Protein AF-A0A173M9X4-F1 (afdb_monomer_lite)

Organism: NCBI:txid477680

pLDDT: mean 76.78, std 17.41, range [34.56, 94.81]

Secondary structure (DSSP, 8-state):
--------------------EEEE-HHHHHHHHHHH-SSSSS-EEGGG-SEEEEE-TTS-EEEEEP-TT-EEEEEETTS-EEEEEGGG-EEETTEEE-BS-SSS--BPPPEEGGGEEEEEEE-

Radius of gyration: 19.64 Å; chains: 1; bounding box: 38×39×75 Å

Foldseek 3Di:
DDDDDPPDPPPPPPPPPPWWKWWDALVLVQVQQCVLDPDNAQWGFLLSDQWGWTATPVRDTDIDGQDQPKKKWFQFPVRDIDIAHSRQWTGHPQWIKGANDPPDPRIDDIDHSVRTPTMIITD

Structure (mmCIF, N/CA/C/O backbone):
data_AF-A0A173M9X4-F1
#
_entry.id   AF-A0A173M9X4-F1
#
loop_
_atom_site.group_PDB
_atom_site.id
_atom_site.type_symbol
_atom_site.label_atom_id
_atom_site.label_alt_id
_atom_site.label_comp_id
_atom_site.label_asym_id
_atom_site.label_entity_id
_atom_site.label_seq_id
_atom_site.pdbx_PDB_ins_code
_atom_site.Cartn_x
_atom_site.Cartn_y
_atom_site.Cartn_z
_atom_site.occupancy
_atom_site.B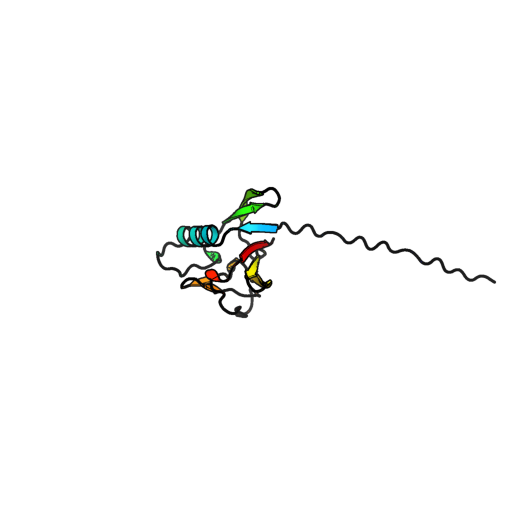_iso_or_equiv
_atom_site.auth_seq_id
_atom_site.auth_comp_id
_atom_site.auth_asym_id
_atom_site.auth_atom_id
_atom_site.pdbx_PDB_model_num
ATOM 1 N N . MET A 1 1 ? 24.802 -22.735 56.602 1.00 39.78 1 MET A N 1
ATOM 2 C CA . MET A 1 1 ? 24.442 -23.231 55.251 1.00 39.78 1 MET A CA 1
ATOM 3 C C . MET A 1 1 ? 23.568 -22.163 54.591 1.00 39.78 1 MET A C 1
ATOM 5 O O . MET A 1 1 ? 22.415 -22.037 54.952 1.00 39.78 1 MET A O 1
ATOM 9 N N . LYS A 1 2 ? 24.143 -21.138 53.949 1.00 42.34 2 LYS A N 1
ATOM 10 C CA . LYS A 1 2 ? 24.237 -20.974 52.481 1.00 42.34 2 LYS A CA 1
ATOM 11 C C . LYS A 1 2 ? 23.111 -21.665 51.691 1.00 42.34 2 LYS A C 1
ATOM 13 O O . LY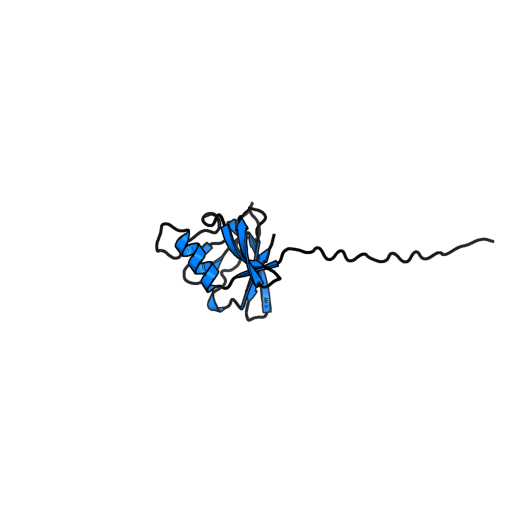S A 1 2 ? 23.197 -22.871 51.491 1.00 42.34 2 LYS A O 1
ATOM 18 N N . LYS A 1 3 ? 22.152 -20.879 51.185 1.00 39.59 3 LYS A N 1
ATOM 19 C CA . LYS A 1 3 ? 21.670 -20.906 49.789 1.00 39.59 3 LYS A CA 1
ATOM 20 C C . LYS A 1 3 ? 20.838 -19.649 49.508 1.00 39.59 3 LYS A C 1
ATOM 22 O O . LYS A 1 3 ? 19.854 -19.377 50.181 1.00 39.59 3 LYS A O 1
ATOM 27 N N . ALA A 1 4 ? 21.331 -18.871 48.553 1.00 47.34 4 ALA A N 1
ATOM 28 C CA . ALA A 1 4 ? 20.722 -17.671 48.008 1.00 47.34 4 ALA A CA 1
ATOM 29 C C . ALA A 1 4 ? 19.604 -18.032 47.020 1.00 47.34 4 ALA A C 1
ATOM 31 O O . ALA A 1 4 ? 19.697 -19.055 46.344 1.00 47.34 4 ALA A O 1
ATOM 32 N N . LEU A 1 5 ? 18.627 -17.142 46.859 1.00 40.06 5 LEU A N 1
ATOM 33 C CA . LEU A 1 5 ? 17.910 -17.005 45.596 1.00 40.06 5 LEU A CA 1
ATOM 34 C C . LEU A 1 5 ? 17.649 -15.514 45.351 1.00 40.06 5 LEU A C 1
ATOM 36 O O . LEU A 1 5 ? 16.656 -14.948 45.794 1.00 40.06 5 LEU A O 1
ATOM 40 N N . ILE A 1 6 ? 18.606 -14.865 44.690 1.00 50.91 6 ILE A N 1
ATOM 41 C CA . ILE A 1 6 ? 18.409 -13.554 44.074 1.00 50.91 6 ILE A CA 1
ATOM 42 C C . ILE A 1 6 ? 17.679 -13.838 42.763 1.00 50.91 6 ILE A C 1
ATOM 44 O O . ILE A 1 6 ? 18.296 -14.290 41.799 1.00 50.91 6 ILE A O 1
ATOM 48 N N . LEU A 1 7 ? 16.362 -13.636 42.735 1.00 41.00 7 LEU A N 1
ATOM 49 C CA . LEU A 1 7 ? 15.610 -13.675 41.487 1.00 41.00 7 LEU A CA 1
ATOM 50 C C . LEU A 1 7 ? 15.722 -12.295 40.833 1.00 41.00 7 LEU A C 1
ATOM 52 O O . LEU A 1 7 ? 14.992 -11.359 41.144 1.00 41.00 7 LEU A O 1
ATOM 56 N N . SER A 1 8 ? 16.737 -12.193 39.981 1.00 47.09 8 SER A N 1
ATOM 57 C CA . SER A 1 8 ? 16.956 -11.133 39.004 1.00 47.09 8 SER A CA 1
ATOM 58 C C . SER A 1 8 ? 15.653 -10.798 38.268 1.00 47.09 8 SER A C 1
ATOM 60 O O . SER A 1 8 ? 15.151 -11.588 37.467 1.00 47.09 8 SER A O 1
ATOM 62 N N . GLY A 1 9 ? 15.099 -9.618 38.553 1.00 42.72 9 GLY A N 1
ATOM 63 C CA . GLY A 1 9 ? 14.058 -9.003 37.745 1.00 42.72 9 GLY A CA 1
ATOM 64 C C . GLY A 1 9 ? 14.665 -8.517 36.435 1.00 42.72 9 GLY A C 1
ATOM 65 O O . GLY A 1 9 ? 15.088 -7.368 36.332 1.00 42.72 9 GLY A O 1
ATOM 66 N N . MET A 1 10 ? 14.716 -9.397 35.432 1.00 41.47 10 MET A N 1
ATOM 67 C CA . MET A 1 10 ? 14.881 -8.995 34.038 1.00 41.47 10 MET A CA 1
ATOM 68 C C . MET A 1 10 ? 13.662 -8.158 33.650 1.00 41.47 10 MET A C 1
ATOM 70 O O . MET A 1 10 ? 12.622 -8.677 33.250 1.00 41.47 10 MET A O 1
ATOM 74 N N . CYS A 1 11 ? 13.799 -6.844 33.793 1.00 40.25 11 CYS A N 1
ATOM 75 C CA . CYS A 1 11 ? 12.940 -5.888 33.126 1.00 40.25 11 CYS A CA 1
ATOM 76 C C . CYS A 1 11 ? 13.129 -6.126 31.622 1.00 40.25 11 CYS A C 1
ATOM 78 O O . CYS A 1 11 ? 14.155 -5.752 31.050 1.00 40.25 11 CYS A O 1
ATOM 80 N N . LEU A 1 12 ? 12.181 -6.833 31.000 1.00 39.34 12 LEU A N 1
ATOM 81 C CA . LEU A 1 12 ? 12.061 -6.890 29.552 1.00 39.34 12 LEU A CA 1
ATOM 82 C C . LEU A 1 12 ? 11.880 -5.449 29.080 1.00 39.34 12 LEU A C 1
ATOM 84 O O . LEU A 1 12 ? 10.789 -4.886 29.148 1.00 39.34 12 LEU A O 1
ATOM 88 N N . LEU A 1 13 ? 12.973 -4.853 28.610 1.00 44.22 13 LEU A N 1
ATOM 89 C CA . LEU A 1 13 ? 12.926 -3.717 27.712 1.00 44.22 13 LEU A CA 1
ATOM 90 C C . LEU A 1 13 ? 12.173 -4.201 26.473 1.00 44.22 13 LEU A C 1
ATOM 92 O O . LEU A 1 13 ? 12.757 -4.769 25.551 1.00 44.22 13 LEU A O 1
ATOM 96 N N . ALA A 1 14 ? 10.854 -4.015 26.475 1.00 42.44 14 ALA A N 1
ATOM 97 C CA . ALA A 1 14 ? 10.066 -3.997 25.262 1.00 42.44 14 ALA A CA 1
ATOM 98 C C . ALA A 1 14 ? 10.560 -2.786 24.469 1.00 42.44 14 ALA A C 1
ATOM 100 O O . ALA A 1 14 ? 10.046 -1.676 24.598 1.00 42.44 14 ALA A O 1
ATOM 101 N N . GLY A 1 15 ? 11.634 -2.996 23.707 1.00 34.56 15 GLY A N 1
ATOM 102 C CA . GLY A 1 15 ? 12.051 -2.081 22.669 1.00 34.56 15 GLY A CA 1
ATOM 103 C C . GLY A 1 15 ? 10.854 -1.910 21.755 1.00 34.56 15 GLY A C 1
ATOM 104 O O . GLY A 1 15 ? 10.522 -2.806 20.980 1.00 34.56 15 GLY A O 1
ATOM 105 N N . VAL A 1 16 ? 10.165 -0.780 21.886 1.00 44.25 16 VAL A N 1
ATOM 106 C CA . VAL A 1 16 ? 9.237 -0.314 20.869 1.00 44.25 16 VAL A CA 1
ATOM 107 C C . VAL A 1 16 ? 10.090 -0.057 19.639 1.00 44.25 16 VAL A C 1
ATOM 109 O O . VAL A 1 16 ? 10.652 1.017 19.463 1.00 44.25 16 VAL A O 1
ATOM 112 N N . ALA A 1 17 ? 10.269 -1.096 18.821 1.00 40.22 17 ALA A N 1
ATOM 113 C CA . ALA A 1 17 ? 10.823 -0.968 17.491 1.00 40.22 17 ALA A CA 1
ATOM 114 C C . ALA A 1 17 ? 9.909 0.018 16.773 1.00 40.22 17 ALA A C 1
ATOM 116 O O . ALA A 1 17 ? 8.799 -0.333 16.358 1.00 40.22 17 ALA A O 1
ATOM 117 N N . SER A 1 18 ? 10.333 1.280 16.735 1.00 44.03 18 SER A N 1
ATOM 118 C CA . SER A 1 18 ? 9.617 2.369 16.103 1.00 44.03 18 SER A CA 1
ATOM 119 C C . SER A 1 18 ? 9.708 2.158 14.599 1.00 44.03 18 SER A C 1
ATOM 121 O O . SER A 1 18 ? 10.431 2.864 13.907 1.00 44.03 18 SER A O 1
ATOM 123 N N . HIS A 1 19 ? 8.987 1.164 14.089 1.00 57.62 19 HIS A N 1
ATOM 124 C CA . HIS A 1 19 ? 8.760 1.036 12.664 1.00 57.62 19 HIS A CA 1
ATOM 125 C C . HIS A 1 19 ? 8.102 2.343 12.232 1.00 57.62 19 HIS A C 1
ATOM 127 O O . HIS A 1 19 ? 7.127 2.809 12.850 1.00 57.62 19 HIS A O 1
ATOM 133 N N . ALA A 1 20 ? 8.716 3.008 11.262 1.00 60.59 20 ALA A N 1
ATOM 134 C CA . ALA A 1 20 ? 8.153 4.206 10.685 1.00 60.59 20 ALA A CA 1
ATOM 135 C C . ALA A 1 20 ? 6.903 3.758 9.920 1.00 60.59 20 ALA A C 1
ATOM 137 O O . ALA A 1 20 ? 6.971 2.967 8.983 1.00 60.59 20 ALA A O 1
ATOM 138 N N . GLN A 1 21 ? 5.747 4.167 10.433 1.00 72.44 21 GLN A N 1
ATOM 139 C CA . GLN A 1 21 ? 4.448 3.801 9.900 1.00 72.44 21 GLN A CA 1
ATOM 140 C C . GLN A 1 21 ? 3.911 5.033 9.199 1.00 72.44 21 GLN A C 1
ATOM 142 O O . GLN A 1 21 ? 3.774 6.085 9.826 1.00 72.44 21 GLN A O 1
ATOM 147 N N . TYR A 1 22 ? 3.639 4.881 7.912 1.00 83.12 22 TYR A N 1
ATOM 148 C CA . TYR A 1 22 ? 3.131 5.948 7.070 1.00 83.12 22 TYR A CA 1
ATOM 149 C C . TYR A 1 22 ? 1.762 5.571 6.539 1.00 83.12 22 TYR A C 1
ATOM 151 O O . TYR A 1 22 ? 1.457 4.390 6.382 1.00 83.12 22 TYR A O 1
ATOM 159 N N . HIS A 1 23 ? 0.945 6.569 6.244 1.00 84.19 23 HIS A N 1
ATOM 160 C CA . HIS A 1 23 ? -0.432 6.397 5.813 1.00 84.19 23 HIS A CA 1
ATOM 161 C C . HIS A 1 23 ? -0.628 6.944 4.404 1.00 84.19 23 HIS A C 1
ATOM 163 O O . HIS A 1 23 ? -0.127 8.011 4.056 1.00 84.19 23 HIS A O 1
ATOM 169 N N . ILE A 1 24 ? -1.378 6.214 3.585 1.00 85.25 24 ILE A N 1
ATOM 170 C CA . ILE A 1 24 ? -1.778 6.660 2.251 1.00 85.25 24 ILE A CA 1
ATOM 171 C C . ILE A 1 24 ? -3.235 6.262 2.006 1.00 85.25 24 ILE A C 1
ATOM 173 O O . ILE A 1 24 ? -3.667 5.190 2.427 1.00 85.25 24 ILE A O 1
ATOM 177 N N . SER A 1 25 ? -4.015 7.132 1.363 1.00 86.69 25 SER A N 1
ATOM 178 C CA . SER A 1 25 ? -5.372 6.780 0.937 1.00 86.69 25 SER A CA 1
ATOM 179 C C . SER A 1 25 ? -5.334 5.926 -0.328 1.00 86.69 25 SER A C 1
ATOM 181 O O . SER A 1 25 ? -4.410 6.034 -1.138 1.00 86.69 25 SER A O 1
ATOM 183 N N . THR A 1 26 ? -6.363 5.105 -0.528 1.00 84.06 26 THR A N 1
ATOM 184 C CA . THR A 1 26 ? -6.505 4.291 -1.741 1.00 84.06 26 THR A CA 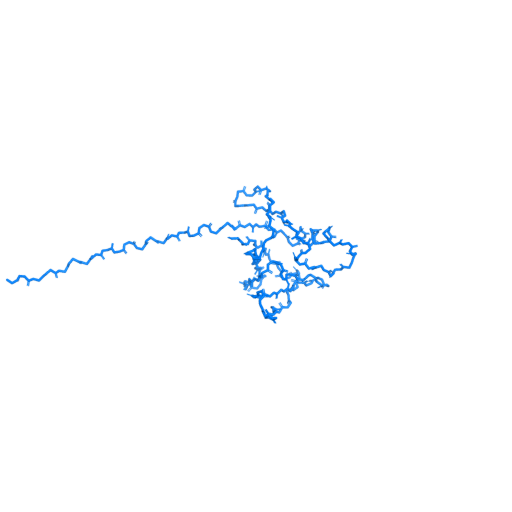1
ATOM 185 C C . THR A 1 26 ? -6.489 5.155 -3.005 1.00 84.06 26 THR A C 1
ATOM 187 O O . THR A 1 26 ? -5.769 4.834 -3.946 1.00 84.06 26 THR A O 1
ATOM 190 N N . ASP A 1 27 ? -7.184 6.297 -3.000 1.00 85.19 27 ASP A N 1
ATOM 191 C CA . ASP A 1 27 ? -7.237 7.214 -4.148 1.00 85.19 27 ASP A CA 1
ATOM 192 C C . ASP A 1 27 ? -5.873 7.829 -4.475 1.00 85.19 27 ASP A C 1
ATOM 194 O O . ASP A 1 27 ? -5.488 7.909 -5.641 1.00 85.19 27 ASP A O 1
ATOM 198 N N . ASN A 1 28 ? -5.111 8.241 -3.454 1.00 84.25 28 ASN A N 1
ATOM 199 C CA . ASN A 1 28 ? -3.781 8.811 -3.662 1.00 84.25 28 ASN A CA 1
ATOM 200 C C . ASN A 1 28 ? -2.799 7.743 -4.163 1.00 84.25 28 ASN A C 1
ATOM 202 O O . ASN A 1 28 ? -2.019 8.008 -5.076 1.00 84.25 28 ASN A O 1
ATOM 206 N N . LEU A 1 29 ? -2.887 6.517 -3.634 1.00 84.19 29 LEU A N 1
ATOM 207 C CA . LEU A 1 29 ? -2.108 5.388 -4.135 1.00 84.19 29 LEU A CA 1
ATOM 208 C C . LEU A 1 29 ? -2.414 5.151 -5.621 1.00 84.19 29 LEU A C 1
ATOM 210 O O . LEU A 1 29 ? -1.507 5.211 -6.444 1.00 84.19 29 LEU A O 1
ATOM 214 N N . VAL A 1 30 ? -3.685 4.969 -5.987 1.00 85.44 30 VAL A N 1
ATOM 215 C CA . VAL A 1 30 ? -4.094 4.746 -7.384 1.00 85.44 30 VAL A CA 1
ATOM 216 C C . VAL A 1 30 ? -3.623 5.886 -8.287 1.00 85.44 30 VAL A C 1
ATOM 218 O O . VAL A 1 30 ? -3.034 5.629 -9.335 1.00 85.44 30 VAL A O 1
ATOM 221 N N . LYS A 1 31 ? -3.798 7.144 -7.867 1.00 85.38 31 LYS A N 1
ATOM 222 C CA . LYS A 1 31 ? -3.348 8.318 -8.628 1.00 85.38 31 LYS A CA 1
ATOM 223 C C . LYS A 1 31 ? -1.838 8.307 -8.882 1.00 85.38 31 LYS A C 1
ATOM 225 O O . LYS A 1 31 ? -1.404 8.630 -9.988 1.00 85.38 31 LYS A O 1
ATOM 230 N N . GLN A 1 32 ? -1.041 7.936 -7.882 1.00 86.06 32 GLN A N 1
ATOM 231 C CA . GLN A 1 32 ? 0.413 7.858 -8.016 1.00 86.06 32 GLN A CA 1
ATOM 232 C C . GLN A 1 32 ? 0.837 6.731 -8.966 1.00 86.06 32 GLN A C 1
ATOM 234 O O . GLN A 1 32 ? 1.718 6.947 -9.793 1.00 86.06 32 GLN A O 1
ATOM 239 N N . PHE A 1 33 ? 0.160 5.579 -8.934 1.00 82.31 33 PHE A N 1
ATOM 240 C CA . PHE A 1 33 ? 0.386 4.500 -9.904 1.00 82.31 33 PHE A CA 1
ATOM 241 C C . PHE A 1 33 ? 0.028 4.939 -11.333 1.00 82.31 33 PHE A C 1
ATOM 243 O O . PHE A 1 33 ? 0.834 4.776 -12.244 1.00 82.31 33 PHE A O 1
ATOM 250 N N . LEU A 1 34 ? -1.133 5.567 -11.533 1.00 80.25 34 LEU A N 1
ATOM 251 C CA . LEU A 1 34 ? -1.543 6.061 -12.853 1.00 80.25 34 LEU A CA 1
ATOM 252 C C . LEU A 1 34 ? -0.597 7.139 -13.402 1.00 80.25 34 LEU A C 1
ATOM 254 O O . LEU A 1 34 ? -0.385 7.199 -14.604 1.00 80.25 34 LEU A O 1
ATOM 258 N N . THR A 1 35 ? -0.011 7.968 -12.533 1.00 80.19 35 THR A N 1
ATOM 259 C CA . THR A 1 35 ? 0.987 8.977 -12.937 1.00 80.19 35 THR A CA 1
ATOM 260 C C . THR A 1 35 ? 2.334 8.349 -13.307 1.00 80.19 35 THR A C 1
ATOM 262 O O . THR A 1 35 ? 3.034 8.864 -14.174 1.00 80.19 35 THR A O 1
ATOM 265 N N . ALA A 1 36 ? 2.723 7.263 -12.633 1.00 73.44 36 ALA A N 1
ATOM 266 C CA . ALA A 1 36 ? 3.998 6.585 -12.863 1.00 73.44 36 ALA A CA 1
ATOM 267 C C . ALA A 1 36 ? 3.992 5.690 -14.116 1.00 73.44 36 ALA A C 1
ATOM 269 O O . ALA A 1 36 ? 5.047 5.440 -14.698 1.00 73.44 36 ALA A O 1
ATOM 270 N N . SER A 1 37 ? 2.817 5.218 -14.534 1.00 68.12 37 SER A N 1
ATOM 271 C CA . SER A 1 37 ? 2.633 4.424 -15.748 1.00 68.12 37 SER A CA 1
ATOM 272 C C . SER A 1 37 ? 2.583 5.305 -16.997 1.00 68.12 37 SER A C 1
ATOM 274 O O . SER A 1 37 ? 1.875 6.308 -17.032 1.00 68.12 37 SER A O 1
ATOM 276 N N . THR A 1 38 ? 3.271 4.903 -18.068 1.00 62.09 38 THR A N 1
ATOM 277 C CA . THR A 1 38 ? 3.087 5.498 -19.406 1.00 62.09 38 THR A CA 1
ATOM 278 C C . THR A 1 38 ? 1.813 5.010 -20.103 1.00 62.09 38 THR A C 1
ATOM 280 O O . THR A 1 38 ? 1.441 5.548 -21.144 1.00 62.09 38 THR A O 1
ATOM 283 N N . GLU A 1 39 ? 1.142 3.994 -19.554 1.00 54.41 39 GLU A N 1
ATOM 284 C CA . GLU A 1 39 ? -0.095 3.425 -20.090 1.00 54.41 39 GLU A CA 1
ATOM 285 C C . GLU A 1 39 ? -1.315 3.887 -19.280 1.00 54.41 39 GLU A C 1
ATOM 287 O O . GLU A 1 39 ? -1.314 3.831 -18.051 1.00 54.41 39 GLU A O 1
ATOM 292 N N . GLN A 1 40 ? -2.386 4.285 -19.980 1.00 51.47 40 GLN A N 1
ATOM 293 C CA . GLN A 1 40 ? -3.685 4.661 -19.391 1.00 51.47 40 GLN A CA 1
ATOM 294 C C . GLN A 1 40 ? -4.497 3.461 -18.867 1.00 51.47 40 GLN A C 1
ATOM 296 O O . GLN A 1 40 ? -5.612 3.630 -18.373 1.00 51.47 40 GLN A O 1
ATOM 301 N N . HIS A 1 41 ? -3.966 2.243 -18.981 1.00 48.84 41 HIS A N 1
ATOM 302 C CA . HIS A 1 41 ? -4.610 1.047 -18.461 1.00 48.84 41 HIS A CA 1
ATOM 303 C C . HIS A 1 41 ? -4.324 0.899 -16.964 1.00 48.84 41 HIS A C 1
ATOM 305 O O . HIS A 1 41 ? -3.238 1.220 -16.483 1.00 48.84 41 HIS A O 1
ATOM 311 N N . ILE A 1 42 ? -5.294 0.360 -16.218 1.00 53.34 42 ILE A N 1
ATOM 312 C CA . ILE A 1 42 ? -5.163 0.002 -14.797 1.00 53.34 42 ILE A CA 1
ATOM 313 C C . ILE A 1 42 ? -4.284 -1.252 -14.687 1.00 53.34 42 ILE A C 1
ATOM 315 O O . ILE A 1 42 ? -4.677 -2.228 -14.078 1.00 53.34 42 ILE A O 1
ATOM 319 N N . PHE A 1 43 ? -3.131 -1.307 -15.341 1.00 55.03 43 PHE A N 1
ATOM 320 C CA . PHE A 1 43 ? -2.148 -2.353 -15.115 1.00 55.03 43 PHE A CA 1
ATOM 321 C C . PHE A 1 43 ? -0.826 -1.671 -14.827 1.00 55.03 43 PHE A C 1
ATOM 323 O O . PHE A 1 43 ? -0.065 -1.339 -15.727 1.00 55.03 43 PHE A O 1
ATOM 330 N N . VAL A 1 44 ? -0.582 -1.426 -13.545 1.00 59.59 44 VAL A N 1
ATOM 331 C CA . VAL A 1 44 ? 0.623 -0.727 -13.101 1.00 59.59 44 VAL A CA 1
ATOM 332 C C . VAL A 1 44 ? 1.303 -1.552 -12.022 1.00 59.59 44 VAL A C 1
ATOM 334 O O . VAL A 1 44 ? 0.640 -2.059 -11.105 1.00 59.59 44 VAL A O 1
ATOM 337 N N . LYS A 1 45 ? 2.624 -1.716 -12.142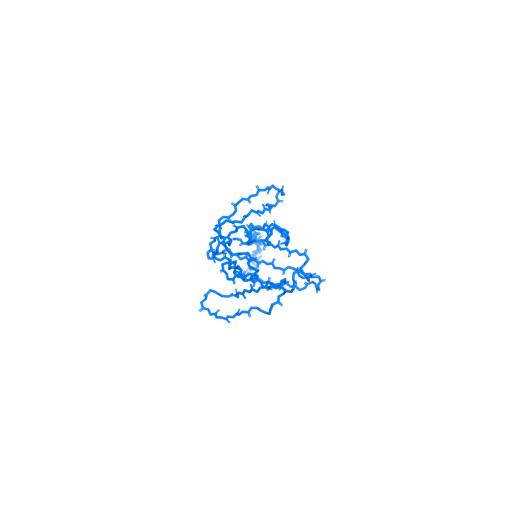 1.00 66.50 45 LYS A N 1
ATOM 338 C CA . LYS A 1 45 ? 3.431 -2.470 -11.185 1.00 66.50 45 LYS A CA 1
ATOM 339 C C . LYS A 1 45 ? 4.024 -1.529 -10.146 1.00 66.50 45 LYS A C 1
ATOM 341 O O . LYS A 1 45 ? 4.413 -0.405 -10.437 1.00 66.50 45 LYS A O 1
ATOM 346 N N . GLY A 1 46 ? 4.166 -2.015 -8.919 1.00 63.12 46 GLY A N 1
ATOM 347 C CA . GLY A 1 46 ? 4.785 -1.254 -7.834 1.00 63.12 46 GLY A CA 1
ATOM 348 C C . GLY A 1 46 ? 6.245 -0.894 -8.104 1.00 63.12 46 GLY A C 1
ATOM 349 O O . GLY A 1 46 ? 6.739 0.066 -7.527 1.00 63.12 46 GLY A O 1
ATOM 350 N N . THR A 1 47 ? 6.926 -1.620 -8.998 1.00 70.06 47 THR A N 1
ATOM 351 C CA . THR A 1 47 ? 8.272 -1.278 -9.491 1.00 70.06 47 THR A CA 1
ATOM 352 C C . THR A 1 47 ? 8.334 0.035 -10.262 1.00 70.06 47 THR A C 1
ATOM 354 O O . THR A 1 47 ? 9.413 0.610 -10.378 1.00 70.06 47 THR A O 1
ATOM 357 N N . ASP A 1 48 ? 7.206 0.495 -10.799 1.00 75.62 48 ASP A N 1
ATOM 358 C CA . ASP A 1 48 ? 7.161 1.676 -11.661 1.00 75.62 48 ASP A CA 1
ATOM 359 C C . ASP A 1 48 ? 7.162 2.963 -10.809 1.00 75.62 48 ASP A C 1
ATOM 361 O O . ASP A 1 48 ? 7.594 4.027 -11.252 1.00 75.62 48 ASP A O 1
ATOM 365 N N . LEU A 1 49 ? 6.780 2.846 -9.532 1.00 80.38 49 LEU A N 1
ATOM 366 C CA . LEU A 1 49 ? 6.875 3.896 -8.522 1.00 80.38 49 LEU A CA 1
ATOM 367 C C . LEU A 1 49 ? 8.228 3.852 -7.812 1.00 80.38 49 LEU A C 1
ATOM 369 O O . LEU A 1 49 ? 8.468 3.011 -6.952 1.00 80.38 49 LEU A O 1
ATOM 373 N N . LYS A 1 50 ? 9.101 4.812 -8.130 1.00 82.75 50 LYS A N 1
ATOM 374 C CA . LYS A 1 50 ? 10.383 5.010 -7.424 1.00 82.75 50 LYS A CA 1
ATOM 375 C C . LYS A 1 50 ? 10.222 5.712 -6.077 1.00 82.75 50 LYS A C 1
ATOM 377 O O . LYS A 1 50 ? 11.067 5.570 -5.198 1.00 82.75 50 LYS A O 1
ATOM 382 N N . GLN A 1 51 ? 9.156 6.491 -5.928 1.00 85.56 51 GLN A N 1
ATOM 383 C CA . GLN A 1 51 ? 8.824 7.213 -4.709 1.00 85.56 51 GLN A CA 1
ATOM 384 C C . GLN A 1 51 ? 7.326 7.124 -4.449 1.00 85.56 51 GLN A C 1
ATOM 386 O O . GLN A 1 51 ? 6.543 7.015 -5.389 1.00 85.56 51 GLN A O 1
ATOM 391 N N . VAL A 1 52 ? 6.938 7.199 -3.182 1.00 86.19 52 VAL A N 1
ATOM 392 C CA . VAL A 1 52 ? 5.544 7.249 -2.753 1.00 86.19 52 VAL A CA 1
ATOM 393 C C . VAL A 1 52 ? 5.342 8.412 -1.790 1.00 86.19 52 VAL A C 1
ATOM 395 O O . VAL A 1 52 ? 6.020 8.524 -0.768 1.00 86.19 52 VAL A O 1
ATOM 398 N N . ILE A 1 53 ? 4.400 9.286 -2.132 1.00 86.56 53 ILE A N 1
ATOM 399 C CA . ILE A 1 53 ? 4.005 10.429 -1.310 1.00 86.56 53 ILE A CA 1
ATOM 400 C C . ILE A 1 53 ? 2.948 9.952 -0.317 1.00 86.56 53 ILE A C 1
ATOM 402 O O . ILE A 1 53 ? 1.894 9.445 -0.713 1.00 86.56 53 ILE A O 1
ATOM 406 N N . CYS A 1 54 ? 3.217 10.113 0.973 1.00 87.69 54 CYS A N 1
ATOM 407 C CA . CYS A 1 54 ? 2.386 9.598 2.057 1.00 87.69 54 CYS A CA 1
ATOM 408 C C . CYS A 1 54 ? 2.408 10.538 3.269 1.00 87.69 54 CYS A C 1
ATOM 410 O O . CYS A 1 54 ? 3.153 11.512 3.296 1.00 87.69 54 CYS A O 1
ATOM 412 N N . LEU A 1 55 ? 1.560 10.271 4.259 1.00 84.19 55 LEU A N 1
ATOM 413 C CA . LEU A 1 55 ? 1.544 10.997 5.525 1.00 84.19 55 LEU A CA 1
ATOM 414 C C . LEU A 1 55 ? 2.382 10.242 6.555 1.00 84.19 55 LEU A C 1
ATOM 416 O O . LEU A 1 55 ? 2.186 9.041 6.755 1.00 84.19 55 LEU A O 1
ATOM 420 N N . ASN A 1 56 ? 3.306 10.930 7.217 1.00 85.81 56 ASN A N 1
ATOM 421 C CA . ASN A 1 56 ? 4.058 10.362 8.332 1.00 85.81 56 ASN A CA 1
ATOM 422 C C . ASN A 1 56 ? 3.229 10.364 9.635 1.00 85.81 56 ASN A C 1
ATOM 424 O O . ASN A 1 56 ? 2.072 10.782 9.659 1.00 85.81 56 ASN A O 1
ATOM 428 N N . LYS A 1 57 ? 3.818 9.893 10.743 1.00 80.12 57 LYS A N 1
ATOM 429 C CA . LYS A 1 57 ? 3.147 9.825 12.060 1.00 80.12 57 LYS A CA 1
ATOM 430 C C . LYS A 1 57 ? 2.665 11.180 12.594 1.00 80.12 57 LYS A C 1
ATOM 432 O O . LYS A 1 57 ? 1.791 11.198 13.451 1.00 80.12 57 LYS A O 1
ATOM 437 N N . SER A 1 58 ? 3.240 12.278 12.112 1.00 83.62 58 SER A N 1
ATOM 438 C CA . SER A 1 58 ? 2.863 13.649 12.470 1.00 83.62 58 SER A CA 1
ATOM 439 C C . SER A 1 58 ? 1.871 14.258 11.474 1.00 83.62 58 SER A C 1
ATOM 441 O O . SER A 1 58 ? 1.699 15.472 11.467 1.00 83.62 58 SER A O 1
ATOM 443 N N . GLU A 1 59 ? 1.285 13.440 10.592 1.00 81.25 59 GLU A N 1
ATOM 444 C CA . GLU A 1 59 ? 0.374 13.851 9.514 1.00 81.25 59 GLU A CA 1
ATOM 445 C C . GLU A 1 59 ? 0.997 14.819 8.494 1.00 81.25 59 GLU A C 1
ATOM 447 O O . GLU A 1 59 ? 0.302 15.403 7.664 1.00 81.25 59 GLU A O 1
ATOM 452 N N . ALA A 1 60 ? 2.324 14.960 8.504 1.00 82.19 60 ALA A N 1
ATOM 453 C CA . ALA A 1 60 ? 3.035 15.740 7.508 1.00 82.19 60 ALA A CA 1
ATOM 454 C C . ALA A 1 60 ? 3.260 14.904 6.243 1.00 82.19 60 ALA A C 1
ATOM 456 O O . ALA A 1 60 ? 3.506 13.696 6.312 1.00 82.19 60 ALA A O 1
ATOM 457 N N . ILE A 1 61 ? 3.191 15.567 5.087 1.00 86.62 61 ILE A N 1
ATOM 458 C CA . ILE A 1 61 ? 3.495 14.957 3.791 1.00 86.62 61 ILE A CA 1
ATOM 459 C C . ILE A 1 61 ? 4.983 14.604 3.752 1.00 86.62 61 ILE A C 1
ATOM 461 O O . ILE A 1 61 ? 5.835 15.454 4.004 1.00 86.62 61 ILE A O 1
ATOM 465 N N . ASP A 1 62 ? 5.276 13.357 3.407 1.00 89.25 62 ASP A N 1
ATOM 466 C CA . ASP A 1 62 ? 6.619 12.816 3.252 1.00 89.25 62 ASP A CA 1
ATOM 467 C C . ASP A 1 62 ? 6.725 12.061 1.916 1.00 89.25 62 ASP A C 1
ATOM 469 O O . ASP A 1 62 ? 5.735 11.508 1.421 1.00 89.25 62 ASP A O 1
ATOM 473 N N . SER A 1 63 ? 7.919 12.046 1.323 1.00 88.38 63 SER A N 1
ATOM 474 C CA . SER A 1 63 ? 8.208 11.287 0.102 1.00 88.38 63 SER A CA 1
ATOM 475 C C . SER A 1 63 ? 9.166 10.155 0.431 1.00 88.38 63 SER A C 1
ATOM 477 O O . SER A 1 63 ? 10.322 10.378 0.793 1.00 88.38 63 SER A O 1
ATOM 479 N N . LEU A 1 64 ? 8.689 8.921 0.294 1.00 86.56 64 LEU A N 1
ATOM 480 C CA . LEU A 1 64 ? 9.483 7.736 0.577 1.00 86.56 64 LEU A CA 1
ATOM 481 C C . LEU A 1 64 ? 9.997 7.116 -0.705 1.00 86.56 64 LEU A C 1
ATOM 483 O O . LEU A 1 64 ? 9.221 6.750 -1.581 1.00 86.56 64 LEU A O 1
ATOM 487 N N . GLU A 1 65 ? 11.304 6.904 -0.769 1.00 87.38 65 GLU A N 1
ATOM 488 C CA . GLU A 1 65 ? 11.891 6.029 -1.776 1.00 87.38 65 GLU A CA 1
ATOM 489 C C . GLU A 1 65 ? 11.367 4.593 -1.617 1.00 87.38 65 GLU A C 1
ATOM 491 O O . GLU A 1 65 ? 11.392 4.011 -0.524 1.00 87.38 65 GLU A O 1
ATOM 496 N N . VAL A 1 66 ? 10.899 4.022 -2.726 1.00 84.62 66 VAL A N 1
ATOM 497 C CA . VAL A 1 66 ? 10.456 2.632 -2.797 1.00 84.62 66 VAL A CA 1
ATOM 498 C C . VAL A 1 66 ? 11.681 1.749 -2.993 1.00 84.62 66 VAL A C 1
ATOM 500 O O . VAL A 1 66 ? 12.365 1.807 -4.011 1.00 84.62 66 VAL A O 1
ATOM 503 N N . THR A 1 67 ? 11.939 0.897 -2.009 1.00 86.06 67 THR A N 1
ATOM 504 C CA . THR A 1 67 ? 13.025 -0.085 -2.027 1.00 86.06 67 THR A CA 1
ATOM 505 C C . THR A 1 67 ? 12.445 -1.498 -2.019 1.00 86.06 67 THR A C 1
ATOM 507 O O . THR A 1 67 ? 11.240 -1.695 -1.847 1.00 86.06 67 THR A O 1
ATOM 510 N N . ASN A 1 68 ? 13.296 -2.514 -2.148 1.00 82.75 68 ASN A N 1
ATOM 511 C CA . ASN A 1 68 ? 12.889 -3.895 -1.887 1.00 82.75 68 ASN A CA 1
ATOM 512 C C . ASN A 1 68 ? 12.447 -4.106 -0.426 1.00 82.75 68 ASN A C 1
ATOM 514 O O . ASN A 1 68 ? 11.649 -4.988 -0.163 1.00 82.75 68 ASN A O 1
ATOM 518 N N . LEU A 1 69 ? 12.886 -3.285 0.525 1.00 85.75 69 LEU A N 1
ATOM 519 C CA . LEU A 1 69 ? 12.455 -3.402 1.922 1.00 85.75 69 LEU A CA 1
ATOM 520 C C . LEU A 1 69 ? 11.097 -2.742 2.194 1.00 85.75 69 LEU A C 1
ATOM 522 O O . LEU A 1 69 ? 10.501 -2.973 3.243 1.00 85.75 69 LEU A O 1
ATOM 526 N N . THR A 1 70 ? 10.586 -1.947 1.254 1.00 88.00 70 THR A N 1
ATOM 527 C CA . THR A 1 70 ? 9.312 -1.250 1.417 1.00 88.00 70 THR A CA 1
ATOM 528 C C . THR A 1 70 ? 8.156 -2.245 1.302 1.00 88.00 70 THR A C 1
ATOM 530 O O . THR A 1 70 ? 7.979 -2.912 0.277 1.00 88.00 70 THR A O 1
ATOM 533 N N . ALA A 1 71 ? 7.333 -2.329 2.345 1.00 89.75 71 ALA A N 1
ATOM 534 C CA . ALA A 1 71 ? 6.136 -3.161 2.374 1.00 89.75 71 ALA A CA 1
ATOM 535 C C . ALA A 1 71 ? 4.870 -2.309 2.505 1.00 89.75 71 ALA A C 1
ATOM 537 O O . ALA A 1 71 ? 4.886 -1.191 3.015 1.00 89.75 71 ALA A O 1
ATOM 538 N N . ILE A 1 72 ? 3.756 -2.863 2.042 1.00 90.81 72 ILE A N 1
ATOM 539 C CA . ILE A 1 72 ? 2.421 -2.298 2.199 1.00 90.81 72 ILE A CA 1
ATOM 540 C C . ILE A 1 72 ? 1.612 -3.214 3.110 1.00 90.81 72 ILE A C 1
ATOM 542 O O . ILE A 1 72 ? 1.599 -4.438 2.945 1.00 90.81 72 ILE A O 1
ATOM 546 N N . ARG A 1 73 ? 0.922 -2.621 4.080 1.00 93.25 73 ARG A N 1
ATOM 547 C CA . ARG A 1 73 ? -0.048 -3.301 4.928 1.00 93.25 73 ARG A CA 1
ATOM 548 C C . ARG A 1 73 ? -1.427 -2.722 4.673 1.00 93.25 73 ARG A C 1
ATOM 550 O O . ARG A 1 73 ? -1.670 -1.538 4.876 1.00 93.25 73 ARG A O 1
ATOM 557 N N . ILE A 1 74 ? -2.340 -3.590 4.269 1.00 93.38 74 ILE A N 1
ATOM 558 C CA . ILE A 1 74 ? -3.730 -3.256 3.991 1.00 93.38 74 ILE A CA 1
ATOM 559 C C . ILE A 1 74 ? -4.595 -3.765 5.135 1.00 93.38 74 ILE A C 1
ATOM 561 O O . ILE A 1 74 ? -4.543 -4.948 5.485 1.00 93.38 74 ILE A O 1
ATOM 565 N N . TYR A 1 75 ? -5.393 -2.858 5.684 1.00 93.25 75 TYR A N 1
ATOM 566 C CA . TYR A 1 75 ? -6.475 -3.136 6.616 1.00 93.25 75 TYR A CA 1
ATOM 567 C C . TYR A 1 75 ? -7.764 -3.161 5.808 1.00 93.25 75 TYR A C 1
ATOM 569 O O . TYR A 1 75 ? -8.073 -2.200 5.098 1.00 93.25 75 TYR A O 1
ATOM 577 N N . LYS A 1 76 ? -8.480 -4.279 5.875 1.00 93.75 76 LYS A N 1
ATOM 578 C CA . LYS A 1 76 ? -9.778 -4.436 5.227 1.00 93.75 76 LYS A CA 1
ATOM 579 C C . LYS A 1 76 ? -10.896 -4.095 6.204 1.00 93.75 76 LYS A C 1
ATOM 581 O O . LYS A 1 76 ? -10.743 -4.292 7.405 1.00 93.75 76 LYS A O 1
ATOM 586 N N . LYS A 1 77 ? -12.047 -3.697 5.660 1.00 92.81 77 LYS A N 1
ATOM 587 C CA . LYS A 1 77 ? -13.276 -3.396 6.419 1.00 92.81 77 LYS A CA 1
ATOM 588 C C . LYS A 1 77 ? -13.788 -4.570 7.265 1.00 92.81 77 LYS A C 1
ATOM 590 O O . LYS A 1 77 ? -14.534 -4.370 8.213 1.00 92.81 77 LYS A O 1
ATOM 595 N N . ASP A 1 78 ? -13.381 -5.797 6.934 1.00 93.12 78 ASP A N 1
ATOM 596 C CA . ASP A 1 78 ? -13.651 -7.012 7.715 1.00 93.12 78 ASP A CA 1
ATOM 597 C C . ASP A 1 78 ? -12.680 -7.214 8.903 1.00 93.12 78 ASP A C 1
ATOM 599 O O . ASP A 1 78 ? -12.621 -8.301 9.476 1.00 93.12 78 ASP A O 1
ATOM 603 N N . ASN A 1 79 ? -11.898 -6.187 9.263 1.00 89.38 79 ASN A N 1
ATOM 604 C CA . ASN A 1 79 ? -10.834 -6.174 10.276 1.00 89.38 79 ASN A CA 1
ATOM 605 C C . ASN A 1 79 ? -9.610 -7.056 9.985 1.00 89.38 79 ASN A C 1
ATOM 607 O O . ASN A 1 79 ? -8.653 -7.068 10.772 1.00 89.38 79 ASN A O 1
ATOM 611 N N . SER A 1 80 ? -9.581 -7.790 8.873 1.00 92.88 80 SER A N 1
ATOM 612 C CA . SER A 1 80 ? -8.413 -8.596 8.532 1.00 92.88 80 SER A CA 1
ATOM 613 C C . SER A 1 80 ? -7.310 -7.752 7.886 1.00 92.88 80 SER A C 1
ATOM 615 O O . SER A 1 80 ? -7.539 -6.694 7.295 1.00 92.88 80 SER A O 1
ATOM 617 N N . LYS A 1 81 ? -6.069 -8.222 8.034 1.00 92.94 81 LYS A N 1
ATOM 618 C CA . LYS A 1 81 ? -4.862 -7.480 7.654 1.00 92.94 81 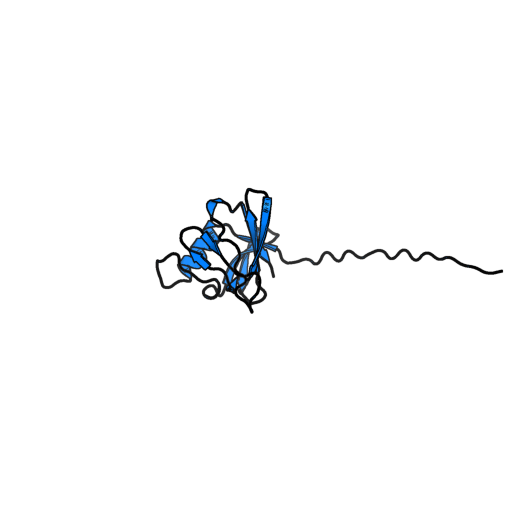LYS A CA 1
ATOM 619 C C . LYS A 1 81 ? -4.013 -8.317 6.716 1.00 92.94 81 LYS A C 1
ATOM 621 O O . LYS A 1 81 ? -3.772 -9.493 6.978 1.00 92.94 81 LYS A O 1
ATOM 626 N N . THR A 1 82 ? -3.524 -7.705 5.644 1.00 93.00 82 THR A N 1
ATOM 627 C CA . THR A 1 82 ? -2.622 -8.363 4.689 1.00 93.00 82 THR A CA 1
ATOM 628 C C . THR A 1 82 ? -1.399 -7.491 4.464 1.00 93.00 82 THR A C 1
ATOM 630 O O . THR A 1 82 ? -1.530 -6.295 4.237 1.00 93.00 82 THR A O 1
ATOM 633 N N . THR A 1 83 ? -0.204 -8.075 4.558 1.00 91.75 83 THR A N 1
ATOM 634 C CA . THR A 1 83 ? 1.069 -7.388 4.289 1.00 91.75 83 THR A CA 1
ATOM 635 C C . THR A 1 83 ? 1.777 -8.065 3.124 1.00 91.75 83 THR A C 1
ATOM 637 O O . THR A 1 83 ? 1.778 -9.296 3.038 1.00 91.75 83 THR A O 1
ATOM 640 N N . PHE A 1 84 ? 2.338 -7.268 2.223 1.00 90.50 84 PHE A N 1
ATOM 641 C CA . PHE A 1 84 ? 3.083 -7.724 1.052 1.00 90.50 84 PHE A CA 1
ATOM 642 C C . PHE A 1 84 ? 4.075 -6.649 0.602 1.00 90.50 84 PHE A C 1
ATOM 644 O O . PHE A 1 84 ? 4.029 -5.514 1.075 1.00 90.50 84 PHE A O 1
ATOM 651 N N . TYR A 1 85 ? 5.005 -7.008 -0.276 1.00 89.44 85 TYR A N 1
ATOM 652 C CA . TYR A 1 85 ? 6.063 -6.093 -0.694 1.00 89.44 85 TYR A CA 1
ATOM 653 C C . TYR A 1 85 ? 5.573 -5.078 -1.721 1.00 89.44 85 TYR A C 1
ATOM 655 O O . TYR A 1 85 ? 4.892 -5.437 -2.685 1.00 89.44 85 TYR A O 1
ATOM 663 N N . PHE A 1 86 ? 5.959 -3.815 -1.540 1.00 87.19 86 PHE A N 1
ATOM 664 C CA . PHE A 1 86 ? 5.468 -2.706 -2.352 1.00 87.19 86 PHE A CA 1
ATOM 665 C C . PHE A 1 86 ? 5.858 -2.866 -3.823 1.00 87.19 86 PHE A C 1
ATOM 667 O O . PHE A 1 86 ? 5.015 -2.748 -4.706 1.00 87.19 86 PHE A O 1
ATOM 674 N N . ASN A 1 87 ? 7.108 -3.243 -4.100 1.00 83.81 87 ASN A N 1
ATOM 675 C CA . ASN A 1 87 ? 7.589 -3.461 -5.467 1.00 83.81 87 ASN A CA 1
ATOM 676 C C . ASN A 1 87 ? 6.881 -4.620 -6.196 1.00 83.81 87 ASN A C 1
ATOM 678 O O . ASN A 1 87 ? 7.017 -4.762 -7.404 1.00 83.81 87 ASN A O 1
ATOM 682 N N . THR A 1 88 ? 6.113 -5.446 -5.485 1.00 85.81 88 THR A N 1
ATOM 683 C CA . THR A 1 88 ? 5.332 -6.540 -6.079 1.00 85.81 88 THR A CA 1
ATOM 684 C C . THR A 1 88 ? 3.869 -6.175 -6.317 1.00 85.81 88 THR A C 1
ATOM 686 O O . THR A 1 88 ? 3.128 -7.011 -6.837 1.00 85.81 88 THR A O 1
ATOM 689 N N . ILE A 1 89 ? 3.446 -4.957 -5.946 1.00 87.81 89 ILE A N 1
ATOM 690 C CA . ILE A 1 89 ? 2.070 -4.492 -6.135 1.00 87.81 89 ILE A CA 1
ATOM 691 C C . ILE A 1 89 ? 1.705 -4.583 -7.616 1.00 87.81 89 ILE A C 1
ATOM 693 O O . ILE A 1 89 ? 2.477 -4.174 -8.482 1.00 87.81 89 ILE A O 1
ATOM 697 N N . LYS A 1 90 ? 0.507 -5.083 -7.900 1.00 86.88 90 LYS A N 1
ATOM 698 C CA . LYS A 1 90 ? -0.161 -4.869 -9.182 1.00 86.88 90 LYS A CA 1
ATOM 699 C C . LYS A 1 90 ? -1.564 -4.367 -8.901 1.00 86.88 90 LYS A C 1
ATOM 701 O O . LYS A 1 90 ? -2.300 -5.004 -8.143 1.00 86.88 90 LYS A O 1
ATOM 706 N N . LEU A 1 91 ? -1.908 -3.237 -9.501 1.00 86.38 91 LEU A N 1
ATOM 707 C CA . LEU A 1 91 ? -3.276 -2.737 -9.542 1.00 86.38 91 LEU A CA 1
ATOM 708 C C . LEU A 1 91 ? -3.907 -3.197 -10.851 1.00 86.38 91 LEU A C 1
ATOM 710 O O . LEU A 1 91 ? -3.272 -3.056 -11.893 1.00 86.38 91 LEU A O 1
ATOM 714 N N . THR A 1 92 ? -5.097 -3.797 -10.784 1.00 82.94 92 THR A N 1
ATOM 715 C CA . THR A 1 92 ? -5.859 -4.288 -11.947 1.00 82.94 92 THR A CA 1
ATOM 716 C C . THR A 1 92 ? -7.348 -4.251 -11.663 1.00 82.94 92 THR A C 1
ATOM 718 O O . THR A 1 92 ? -7.769 -4.792 -10.647 1.00 82.94 92 THR A O 1
ATOM 721 N N . ASP A 1 93 ? -8.135 -3.608 -12.530 1.00 80.75 93 ASP A N 1
ATOM 722 C CA . ASP A 1 93 ? -9.607 -3.595 -12.485 1.00 80.75 93 ASP A CA 1
ATOM 723 C C . ASP A 1 93 ? -10.184 -3.364 -11.078 1.00 80.75 93 ASP A C 1
ATOM 725 O O . ASP A 1 93 ? -10.959 -4.159 -10.550 1.00 80.75 93 ASP A O 1
ATOM 729 N N . SER A 1 94 ? -9.741 -2.287 -10.422 1.00 86.06 94 SER A N 1
ATOM 730 C CA . SER A 1 94 ? -10.151 -1.940 -9.050 1.00 86.06 94 SER A CA 1
ATOM 731 C C . SER A 1 94 ? -9.820 -3.002 -7.994 1.00 86.06 94 SER A C 1
ATOM 733 O O . SER A 1 94 ? -10.431 -3.043 -6.923 1.00 86.06 94 SER A O 1
ATOM 735 N N . THR A 1 95 ? -8.808 -3.824 -8.249 1.00 90.56 95 THR A N 1
ATOM 736 C CA . THR A 1 95 ? -8.204 -4.725 -7.271 1.00 90.56 95 THR A CA 1
ATOM 737 C C . THR A 1 95 ? -6.723 -4.426 -7.097 1.00 90.56 95 THR A C 1
ATOM 739 O O . THR A 1 95 ? -6.043 -3.951 -8.009 1.00 90.56 95 THR A O 1
ATOM 742 N N . ILE A 1 96 ? -6.217 -4.715 -5.902 1.00 90.94 96 ILE A N 1
ATOM 743 C CA . ILE A 1 96 ? -4.795 -4.730 -5.592 1.00 90.94 96 ILE A CA 1
ATOM 744 C C . ILE A 1 96 ? -4.346 -6.163 -5.315 1.00 90.94 96 ILE A C 1
ATOM 746 O O . ILE A 1 96 ? -4.987 -6.921 -4.582 1.00 90.94 96 ILE A O 1
ATOM 750 N N . THR A 1 97 ? -3.218 -6.533 -5.908 1.00 90.75 97 THR A N 1
ATOM 751 C CA . THR A 1 97 ? -2.533 -7.808 -5.693 1.00 90.75 97 THR A CA 1
ATOM 752 C C . THR A 1 97 ? -1.064 -7.548 -5.373 1.00 90.75 97 THR A C 1
ATOM 754 O O . THR A 1 97 ? -0.555 -6.448 -5.585 1.00 90.75 97 THR A O 1
ATOM 757 N N . GLY A 1 98 ? -0.370 -8.559 -4.864 1.00 88.88 98 GLY A N 1
ATOM 758 C CA . GLY A 1 98 ? 1.073 -8.510 -4.650 1.00 88.88 98 GLY A CA 1
ATOM 759 C C . GLY A 1 98 ? 1.595 -9.802 -4.040 1.00 88.88 98 GLY A C 1
ATOM 760 O O . GLY A 1 98 ? 0.841 -10.763 -3.891 1.00 88.88 98 GLY A O 1
ATOM 761 N N . CYS A 1 99 ? 2.874 -9.842 -3.684 1.00 88.00 99 CYS A N 1
ATOM 762 C CA . CYS A 1 99 ? 3.541 -11.026 -3.154 1.00 88.00 99 CYS A CA 1
ATOM 763 C C . CYS A 1 99 ? 4.048 -10.808 -1.729 1.00 88.00 99 CYS A C 1
ATOM 765 O O . CYS A 1 99 ? 4.642 -9.783 -1.392 1.00 88.00 99 CYS A O 1
ATOM 767 N N . LYS A 1 100 ? 3.902 -11.846 -0.899 1.00 85.75 100 LYS A N 1
ATOM 768 C CA . LYS A 1 100 ? 4.498 -11.887 0.448 1.00 85.75 100 LYS A CA 1
ATOM 769 C C . LYS A 1 100 ? 6.015 -12.094 0.440 1.00 85.75 100 LYS A C 1
ATOM 771 O O . LYS A 1 100 ? 6.632 -12.032 1.493 1.00 85.75 100 LYS A O 1
ATOM 776 N N . THR A 1 101 ? 6.603 -12.392 -0.718 1.00 79.62 101 THR A N 1
ATOM 777 C CA . THR A 1 101 ? 8.039 -12.648 -0.897 1.00 79.62 101 THR A CA 1
ATOM 778 C C . THR A 1 101 ? 8.515 -12.010 -2.199 1.00 79.62 101 THR A C 1
ATOM 780 O O . THR A 1 101 ? 7.725 -11.903 -3.136 1.00 79.62 101 THR A O 1
ATOM 783 N N . HIS A 1 102 ? 9.794 -11.639 -2.290 1.00 74.19 102 HIS A N 1
ATOM 784 C CA . HIS A 1 102 ? 10.398 -11.206 -3.560 1.00 74.19 102 HIS A CA 1
ATOM 785 C C . HIS A 1 102 ? 10.830 -12.365 -4.459 1.00 74.19 102 HIS A C 1
ATOM 787 O O . HIS A 1 102 ? 10.973 -12.184 -5.663 1.00 74.19 102 HIS A O 1
ATOM 793 N N . PHE A 1 103 ? 11.091 -13.531 -3.867 1.00 67.44 103 PHE A N 1
ATOM 794 C CA . PHE A 1 103 ? 11.817 -14.620 -4.523 1.00 67.44 103 PHE A CA 1
ATOM 795 C C . PHE A 1 103 ? 10.893 -15.664 -5.158 1.00 67.44 103 PHE A C 1
ATOM 797 O O . PHE A 1 103 ? 11.303 -16.361 -6.081 1.00 67.44 103 PHE A O 1
ATOM 804 N N . PHE A 1 104 ? 9.640 -15.758 -4.700 1.00 69.19 104 PHE A N 1
ATOM 805 C CA . PHE A 1 104 ? 8.661 -16.721 -5.202 1.00 69.19 104 PHE A CA 1
ATOM 806 C C . PHE A 1 104 ? 7.281 -16.080 -5.387 1.00 69.19 104 PHE A C 1
ATOM 808 O O . PHE A 1 104 ? 6.886 -15.178 -4.641 1.00 69.19 104 PHE A O 1
ATOM 815 N N . ASN A 1 105 ? 6.519 -16.599 -6.357 1.00 65.31 105 ASN A N 1
ATOM 816 C CA . ASN A 1 105 ? 5.164 -16.169 -6.731 1.00 65.31 105 ASN A CA 1
ATOM 817 C C . ASN A 1 105 ? 4.096 -16.556 -5.683 1.00 65.31 105 ASN A C 1
ATOM 819 O O . ASN A 1 105 ? 3.061 -17.134 -6.009 1.00 65.31 105 ASN A O 1
ATOM 823 N N . SER A 1 106 ? 4.326 -16.234 -4.409 1.00 75.75 106 SER A N 1
ATOM 824 C CA . SER A 1 106 ? 3.320 -16.340 -3.350 1.00 75.75 106 SER A CA 1
ATOM 825 C C . SER A 1 106 ? 2.403 -15.116 -3.388 1.00 75.75 106 SER A C 1
ATOM 827 O O . SER A 1 106 ? 2.427 -14.277 -2.475 1.00 75.75 106 SER A O 1
ATOM 829 N N . TYR A 1 107 ? 1.622 -15.007 -4.463 1.00 81.44 107 TYR A N 1
ATOM 830 C CA . TYR A 1 107 ? 0.644 -13.940 -4.619 1.00 81.44 107 TYR A CA 1
ATOM 831 C C . TYR A 1 107 ? -0.427 -14.034 -3.533 1.00 81.44 107 TYR A C 1
ATOM 833 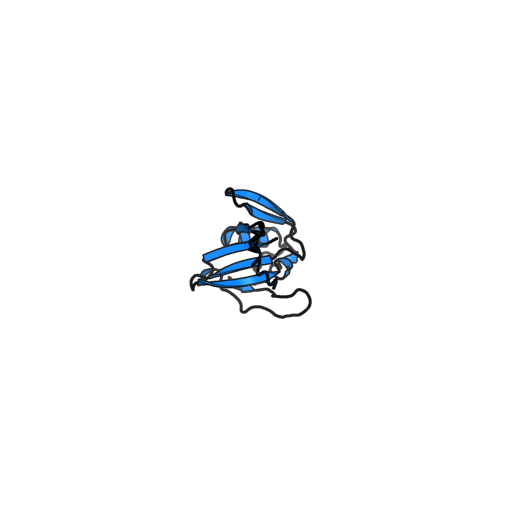O O . TYR A 1 107 ? -0.917 -15.115 -3.198 1.00 81.44 107 TYR A O 1
ATOM 841 N N . ILE A 1 108 ? -0.792 -12.889 -2.969 1.00 85.44 108 ILE A N 1
ATOM 842 C CA . ILE A 1 108 ? -1.970 -12.793 -2.117 1.00 85.44 108 ILE A CA 1
ATOM 843 C C . ILE A 1 108 ? -3.234 -12.900 -2.970 1.00 85.44 108 ILE A C 1
ATOM 845 O O . ILE A 1 108 ? -3.226 -12.591 -4.163 1.00 85.44 108 ILE A O 1
ATOM 849 N N . LYS A 1 109 ? -4.343 -13.289 -2.335 1.00 87.88 109 LYS A N 1
ATOM 850 C CA . LYS A 1 109 ? -5.663 -13.151 -2.950 1.00 87.88 109 LYS A CA 1
ATOM 851 C C . LYS A 1 109 ? -5.877 -11.674 -3.332 1.00 87.88 109 LYS A C 1
ATOM 853 O O . LYS A 1 109 ? -5.591 -10.821 -2.488 1.00 87.88 109 LYS A O 1
ATOM 858 N N . PRO A 1 110 ? -6.380 -11.373 -4.543 1.00 91.88 110 PRO A N 1
ATOM 859 C CA . PRO A 1 110 ? -6.752 -10.014 -4.909 1.00 91.88 110 PRO A CA 1
ATOM 860 C C . PRO A 1 110 ? -7.692 -9.385 -3.882 1.00 91.88 110 PRO A C 1
ATOM 862 O O . PRO A 1 110 ? -8.612 -10.041 -3.386 1.00 91.88 110 PRO A O 1
ATOM 865 N N . ILE A 1 111 ? -7.441 -8.119 -3.559 1.00 92.31 111 ILE A N 1
ATOM 866 C CA . ILE A 1 111 ? -8.245 -7.324 -2.631 1.00 92.31 111 ILE A CA 1
ATOM 867 C C . ILE A 1 111 ? -8.939 -6.243 -3.452 1.00 92.31 111 ILE A C 1
ATOM 869 O O . ILE A 1 111 ? -8.262 -5.461 -4.117 1.00 92.31 111 ILE A O 1
ATOM 873 N N . ALA A 1 112 ? -10.269 -6.185 -3.418 1.00 93.50 112 ALA A N 1
ATOM 874 C CA . ALA A 1 112 ? -10.991 -5.094 -4.059 1.00 93.50 112 ALA A CA 1
ATOM 875 C C . ALA A 1 112 ? -10.679 -3.775 -3.340 1.00 93.50 112 ALA A C 1
ATOM 877 O O . ALA A 1 112 ? -10.656 -3.722 -2.109 1.00 93.50 112 ALA A O 1
ATOM 878 N N . LEU A 1 113 ? -10.455 -2.698 -4.094 1.00 91.44 113 LEU A N 1
ATOM 879 C CA . LEU A 1 113 ? -10.162 -1.378 -3.524 1.00 91.44 113 LEU A CA 1
ATOM 880 C C . LEU A 1 113 ? -11.302 -0.883 -2.619 1.00 91.44 113 LEU A C 1
ATOM 882 O O . LEU A 1 113 ? -11.051 -0.195 -1.633 1.00 91.44 113 LEU A O 1
ATOM 886 N N . THR A 1 114 ? -12.539 -1.293 -2.909 1.00 93.38 114 THR A N 1
ATOM 887 C CA . THR A 1 114 ? -13.733 -1.016 -2.099 1.00 93.38 114 THR A CA 1
ATOM 888 C C . THR A 1 114 ? -13.700 -1.660 -0.719 1.00 93.38 114 THR A C 1
ATOM 890 O O . THR A 1 114 ? -14.395 -1.187 0.180 1.00 93.38 114 THR A O 1
ATOM 893 N N . ASP A 1 115 ? -12.913 -2.718 -0.535 1.00 94.81 115 ASP A N 1
ATOM 894 C CA . ASP A 1 115 ? -12.830 -3.468 0.721 1.00 94.81 115 ASP A CA 1
ATOM 895 C C . ASP A 1 115 ? -11.724 -2.931 1.634 1.00 94.81 115 ASP A C 1
ATOM 897 O O . ASP A 1 115 ? -11.619 -3.341 2.792 1.00 94.81 115 ASP A O 1
ATOM 901 N N . ILE A 1 116 ? -10.898 -2.014 1.125 1.00 93.19 116 ILE A N 1
ATOM 902 C CA . ILE A 1 116 ? -9.812 -1.380 1.865 1.00 93.19 116 ILE A CA 1
ATOM 903 C C . ILE A 1 116 ? -10.397 -0.317 2.792 1.00 93.19 116 ILE A C 1
ATOM 905 O O . ILE A 1 116 ? -11.137 0.571 2.373 1.00 93.19 116 ILE A O 1
ATOM 909 N N . GLU A 1 117 ? -10.035 -0.406 4.065 1.00 92.56 117 GLU A N 1
ATOM 910 C CA . GLU A 1 117 ? -10.313 0.621 5.065 1.00 92.56 117 GLU A CA 1
ATOM 911 C C . GLU A 1 117 ? -9.128 1.581 5.192 1.00 92.56 117 GLU A C 1
ATOM 913 O O . GLU A 1 117 ? -9.298 2.797 5.212 1.00 92.56 117 GLU A O 1
ATOM 918 N N . ARG A 1 118 ? -7.907 1.035 5.253 1.00 92.00 118 ARG A N 1
ATOM 919 C CA . ARG A 1 118 ? -6.685 1.820 5.447 1.00 92.00 118 ARG A CA 1
ATOM 920 C C . ARG A 1 118 ? -5.470 1.125 4.856 1.00 92.00 118 ARG A C 1
ATOM 922 O O . ARG A 1 118 ? -5.359 -0.102 4.896 1.00 92.00 118 ARG A O 1
ATOM 929 N N . ILE A 1 119 ? -4.522 1.928 4.382 1.00 91.88 119 ILE A N 1
ATOM 930 C CA . ILE A 1 119 ? -3.227 1.468 3.888 1.00 91.88 119 ILE A CA 1
ATOM 931 C C . ILE A 1 119 ? -2.114 2.075 4.742 1.00 91.88 119 ILE A C 1
ATOM 933 O O . ILE A 1 119 ? -2.098 3.276 5.024 1.00 91.88 119 ILE A O 1
ATOM 937 N N . GLU A 1 120 ? -1.183 1.221 5.152 1.00 91.94 120 GLU A N 1
ATOM 938 C CA . GLU A 1 120 ? 0.065 1.591 5.805 1.00 91.94 120 GLU A CA 1
ATOM 939 C C . GLU A 1 120 ? 1.255 1.239 4.911 1.00 91.94 120 GLU A C 1
ATOM 941 O O . GLU A 1 120 ? 1.309 0.145 4.347 1.00 91.94 120 GLU A O 1
ATOM 946 N N . ILE A 1 121 ? 2.228 2.141 4.826 1.00 89.44 121 ILE A N 1
ATOM 947 C CA . ILE A 1 121 ? 3.541 1.865 4.241 1.00 89.44 121 ILE A CA 1
ATOM 948 C C . ILE A 1 121 ? 4.504 1.590 5.392 1.00 89.44 121 ILE A C 1
ATOM 950 O O . ILE A 1 121 ? 4.555 2.336 6.374 1.00 89.44 121 ILE A O 1
ATOM 954 N N . MET A 1 122 ? 5.227 0.482 5.271 1.00 86.62 122 MET A N 1
ATOM 955 C CA . MET A 1 122 ? 6.176 -0.016 6.253 1.00 86.62 122 MET A CA 1
ATOM 956 C C . MET A 1 122 ? 7.587 0.035 5.674 1.00 86.62 122 MET A C 1
ATOM 958 O O . MET A 1 122 ? 7.805 -0.387 4.533 1.00 86.62 122 MET A O 1
ATOM 962 N N . ARG A 1 123 ? 8.528 0.520 6.482 1.00 77.50 123 ARG A N 1
ATOM 963 C CA . ARG A 1 123 ? 9.961 0.537 6.200 1.00 77.50 123 ARG A CA 1
ATOM 964 C C . ARG A 1 123 ? 10.734 0.042 7.416 1.00 77.50 123 ARG A C 1
ATOM 966 O O . ARG A 1 123 ? 10.250 0.285 8.549 1.00 77.50 123 ARG A O 1
#

Sequence (123 aa):
MKKALILSGMCLLAGVASHAQYHISTDNLVKQFLTASTEQHIFVKGTDLKQVICLNKSEAIDSLEVTNLTAIRIYKKDNSKTTFYFNTIKLTDSTITGCKTHFFNSYIKPIALTDIERIEIMR